Protein AF-A0A1G3BSC6-F1 (afdb_monomer_lite)

Sequence (98 aa):
MTLRYEVIESFSVKTPEGTKELEKGQIIKLSEQSAGQLIKAGKIKTLPYLDNGILRIPFDSPQKFHWWGRGRDISDTLRELGASDEIMRKYKSPYSDN

Radius of gyration: 15.75 Å; chains: 1; bounding box: 46×34×33 Å

Foldseek 3Di:
DKFKKFFQAWDWDQDVVGTDTDDGRDIDIDDPVVVVVCLVVVGIATQWAADPLDTDDDPSHPCLCVVVNVHDDPLVSCVVNVHDPVSSVVVVDPDDDD

Structure (mmCIF, N/CA/C/O backbone):
data_AF-A0A1G3BSC6-F1
#
_entry.id   AF-A0A1G3BSC6-F1
#
loop_
_atom_site.group_PDB
_atom_site.id
_atom_site.type_symbol
_atom_site.label_atom_id
_atom_site.label_alt_id
_atom_site.label_comp_id
_atom_site.label_asym_id
_atom_site.label_entity_id
_atom_site.label_seq_id
_atom_site.pdbx_PDB_ins_code
_atom_site.Cartn_x
_atom_site.Cartn_y
_atom_site.Cartn_z
_atom_site.occupancy
_atom_site.B_iso_or_equiv
_atom_site.auth_seq_id
_atom_site.auth_comp_id
_atom_site.auth_asym_id
_atom_site.auth_atom_id
_atom_site.pdbx_PDB_model_num
ATOM 1 N N . MET A 1 1 ? 5.950 10.159 5.381 1.00 65.75 1 MET A N 1
ATOM 2 C CA . MET A 1 1 ? 5.583 9.785 3.999 1.00 65.75 1 MET A CA 1
ATOM 3 C C . MET A 1 1 ? 4.104 9.448 3.939 1.00 65.75 1 MET A C 1
ATOM 5 O O . MET A 1 1 ? 3.608 8.774 4.836 1.00 65.75 1 MET A O 1
ATOM 9 N N . THR A 1 2 ? 3.406 9.925 2.913 1.00 77.94 2 THR A N 1
ATOM 10 C CA . THR A 1 2 ? 2.043 9.490 2.587 1.00 77.94 2 THR A CA 1
ATOM 11 C C . THR A 1 2 ? 2.116 8.340 1.595 1.00 77.94 2 THR A C 1
ATOM 13 O O . THR A 1 2 ? 2.732 8.460 0.538 1.00 77.94 2 THR A O 1
ATOM 16 N N . LEU A 1 3 ? 1.486 7.223 1.944 1.00 84.25 3 LEU A N 1
ATOM 17 C CA . LEU A 1 3 ? 1.401 6.040 1.092 1.00 84.25 3 LEU A CA 1
ATOM 18 C C . LEU A 1 3 ? -0.033 5.867 0.592 1.00 84.25 3 LEU A C 1
ATOM 20 O O . LEU A 1 3 ? -0.967 6.502 1.094 1.00 84.25 3 LEU A O 1
ATOM 24 N N . ARG A 1 4 ? -0.195 5.036 -0.438 1.00 87.69 4 ARG A N 1
ATOM 25 C CA . ARG A 1 4 ? -1.499 4.692 -1.010 1.00 87.69 4 ARG A CA 1
ATOM 26 C C . ARG A 1 4 ? -1.952 3.356 -0.436 1.00 87.69 4 ARG A C 1
ATOM 28 O O . ARG A 1 4 ? -1.184 2.397 -0.427 1.00 87.69 4 ARG A O 1
ATOM 35 N N . TYR A 1 5 ? -3.199 3.300 0.005 1.00 88.00 5 TYR A N 1
ATOM 36 C CA . TYR A 1 5 ? -3.803 2.108 0.584 1.00 88.00 5 TYR A CA 1
ATOM 37 C C . TYR A 1 5 ? -5.104 1.806 -0.140 1.00 88.00 5 TYR A C 1
ATOM 39 O O . TYR A 1 5 ? -5.861 2.717 -0.470 1.00 88.00 5 TYR A O 1
ATOM 47 N N . GLU A 1 6 ? -5.345 0.527 -0.381 1.00 89.06 6 GLU A N 1
ATOM 48 C CA . GLU A 1 6 ? -6.587 0.007 -0.932 1.00 89.06 6 GLU A CA 1
ATOM 49 C C . GLU A 1 6 ? -7.481 -0.428 0.229 1.00 89.06 6 GLU A C 1
ATOM 51 O O . GLU A 1 6 ? -7.072 -1.207 1.093 1.00 89.06 6 GLU A O 1
ATOM 56 N N . VAL A 1 7 ? -8.700 0.100 0.271 1.00 90.31 7 VAL A N 1
ATOM 57 C CA . VAL A 1 7 ? -9.707 -0.298 1.254 1.00 90.31 7 VAL A CA 1
ATOM 58 C C . VAL A 1 7 ? -10.225 -1.684 0.880 1.00 90.31 7 VAL A C 1
ATOM 60 O O . VAL A 1 7 ? -10.768 -1.873 -0.204 1.00 90.31 7 VAL A O 1
ATOM 63 N N . ILE A 1 8 ? -10.051 -2.672 1.754 1.00 87.56 8 ILE A N 1
ATOM 64 C CA . ILE A 1 8 ? -10.478 -4.057 1.487 1.00 87.56 8 ILE A CA 1
ATOM 65 C C . ILE A 1 8 ? -11.849 -4.339 2.098 1.00 87.56 8 ILE A C 1
ATOM 67 O O . ILE A 1 8 ? -12.621 -5.137 1.563 1.00 87.56 8 ILE A O 1
ATOM 71 N N . GLU A 1 9 ? -12.161 -3.653 3.189 1.00 85.56 9 GLU A N 1
ATOM 72 C CA . GLU A 1 9 ? -13.422 -3.733 3.909 1.00 85.56 9 GLU A CA 1
ATOM 73 C C . GLU A 1 9 ? -13.978 -2.323 4.071 1.00 85.56 9 GLU A C 1
ATOM 75 O O . GLU A 1 9 ? -13.223 -1.414 4.389 1.00 85.56 9 GLU A O 1
ATOM 80 N N . SER A 1 10 ? -15.273 -2.122 3.833 1.00 88.00 10 SER A N 1
ATOM 81 C CA . SER A 1 10 ? -15.907 -0.812 3.984 1.00 88.00 10 SER A CA 1
ATOM 82 C C . SER A 1 10 ? -15.995 -0.403 5.456 1.00 88.00 10 SER A C 1
ATOM 84 O O . SER A 1 10 ? -16.451 -1.185 6.289 1.00 88.00 10 SER A O 1
ATOM 86 N N . PHE A 1 11 ? -15.584 0.822 5.788 1.00 85.88 11 PHE A N 1
ATOM 87 C CA . PHE A 1 11 ? -15.587 1.320 7.165 1.00 85.88 11 PHE A CA 1
ATOM 88 C C . PHE A 1 11 ? -15.707 2.841 7.238 1.00 85.88 11 PHE A C 1
ATOM 90 O O . PHE A 1 11 ? -15.221 3.571 6.375 1.00 85.88 11 PHE A O 1
ATOM 97 N N . SER A 1 12 ? -16.312 3.328 8.318 1.00 84.31 12 SER A N 1
ATOM 98 C CA . SER A 1 12 ? -16.430 4.758 8.597 1.00 84.31 12 SER A CA 1
ATOM 99 C C . SER A 1 12 ? -15.218 5.239 9.404 1.00 84.31 12 SER A C 1
ATOM 101 O O . SER A 1 12 ? -14.932 4.717 10.486 1.00 84.31 12 SER A O 1
ATOM 103 N N . VAL A 1 13 ? -14.501 6.244 8.897 1.00 82.56 13 VAL A N 1
ATOM 104 C CA . VAL A 1 13 ? -13.396 6.910 9.604 1.00 82.56 13 VAL A CA 1
ATOM 105 C C . VAL A 1 13 ? -13.793 8.308 10.029 1.00 82.56 13 VAL A C 1
ATOM 107 O O . VAL A 1 13 ? -14.419 9.047 9.277 1.00 82.56 13 VAL A O 1
ATOM 110 N N . LYS A 1 14 ? -13.380 8.707 11.231 1.00 77.31 14 LYS A N 1
ATOM 111 C CA . LYS A 1 14 ? -13.439 10.109 11.644 1.00 77.31 14 LYS A CA 1
ATOM 112 C C . LYS A 1 14 ? -12.150 10.792 11.205 1.00 77.31 14 LYS A C 1
ATOM 114 O O . LYS A 1 14 ? -11.099 10.570 11.802 1.00 77.31 14 LYS A O 1
ATOM 119 N N . THR A 1 15 ? -12.226 11.579 10.142 1.00 75.50 15 THR A N 1
ATOM 120 C CA . THR A 1 15 ? -11.175 12.526 9.769 1.00 75.50 15 THR A CA 1
ATOM 121 C C . THR A 1 15 ? -11.416 13.851 10.504 1.00 75.50 15 THR A C 1
ATOM 123 O O . THR A 1 15 ? -12.535 14.109 10.954 1.00 75.50 15 THR A O 1
ATOM 126 N N . PRO A 1 16 ? -10.399 14.719 10.649 1.00 70.44 16 PRO A N 1
ATOM 127 C CA . PRO A 1 16 ? -10.594 16.061 11.210 1.00 70.44 16 PRO A CA 1
ATOM 128 C C . PRO A 1 16 ? -11.606 16.916 10.422 1.00 70.44 16 PRO A C 1
ATOM 130 O O . PRO A 1 16 ? -12.155 17.860 10.975 1.00 70.44 16 PRO A O 1
ATOM 133 N N . GLU A 1 17 ? -11.886 16.567 9.162 1.00 69.19 17 GLU A N 1
ATOM 134 C CA . GLU A 1 17 ? -12.905 17.206 8.315 1.00 69.19 17 GLU A CA 1
ATOM 135 C C . GLU A 1 17 ? -14.313 16.595 8.463 1.00 69.19 17 GLU A C 1
ATOM 137 O O . GLU A 1 17 ? -15.278 17.168 7.964 1.00 69.19 17 GLU A O 1
ATOM 142 N N . GLY A 1 18 ? -14.470 15.453 9.144 1.00 79.56 18 GLY A N 1
ATOM 143 C CA . GLY A 1 18 ? -15.772 14.824 9.371 1.00 79.56 18 GLY A CA 1
ATOM 144 C C . GLY A 1 18 ? -15.740 13.296 9.381 1.00 79.56 18 GLY A C 1
ATOM 145 O O . GLY A 1 18 ? -14.693 12.657 9.316 1.00 79.56 18 GLY A O 1
ATOM 146 N N . THR A 1 19 ? -16.917 12.676 9.472 1.00 81.44 19 THR A N 1
ATOM 147 C CA . THR A 1 19 ? -17.024 11.220 9.291 1.00 81.44 19 THR A CA 1
ATOM 148 C C . THR A 1 19 ? -17.030 10.930 7.796 1.00 81.44 19 THR A C 1
ATOM 150 O O . THR A 1 19 ? -17.956 11.332 7.098 1.00 81.44 19 THR A O 1
ATOM 153 N N . LYS A 1 20 ? -15.992 10.256 7.304 1.00 82.44 20 LYS A N 1
ATOM 154 C CA . LYS A 1 20 ? -15.882 9.823 5.915 1.00 82.44 20 LYS A CA 1
ATOM 155 C C . LYS A 1 20 ? -16.052 8.317 5.846 1.00 82.44 20 LYS A C 1
ATOM 157 O O . LYS A 1 20 ? -15.334 7.573 6.512 1.00 82.44 20 LYS A O 1
ATOM 162 N N . GLU A 1 21 ? -17.008 7.874 5.046 1.00 86.56 21 GLU A N 1
ATOM 163 C CA . GLU A 1 21 ? -17.196 6.458 4.774 1.00 86.56 21 GLU A CA 1
ATOM 164 C C . GLU A 1 21 ? -16.290 6.041 3.620 1.00 86.56 21 GLU A C 1
ATOM 166 O O . GLU A 1 21 ? -16.224 6.706 2.585 1.00 86.56 21 GLU A O 1
ATOM 171 N N . LEU A 1 22 ? -15.517 4.987 3.851 1.00 87.94 22 LEU A N 1
ATOM 172 C CA . LEU A 1 22 ? -14.585 4.442 2.884 1.00 87.94 22 LEU A CA 1
ATOM 173 C C . LEU A 1 22 ? -15.150 3.134 2.357 1.00 87.94 22 LEU A C 1
ATOM 175 O O . LEU A 1 22 ? -15.401 2.204 3.121 1.00 87.94 22 LEU A O 1
ATOM 179 N N . GLU A 1 23 ? -15.340 3.075 1.047 1.00 87.12 23 GLU A N 1
ATOM 180 C CA . GLU A 1 23 ? -15.889 1.911 0.363 1.00 87.12 23 GLU A CA 1
ATOM 181 C C . GLU A 1 23 ? -14.785 0.925 -0.027 1.00 87.12 23 GLU A C 1
ATOM 183 O O . GLU A 1 23 ? -13.642 1.309 -0.291 1.00 87.12 23 GLU A O 1
ATOM 188 N N . LYS A 1 24 ? -15.133 -0.362 -0.109 1.00 89.19 24 LYS A N 1
ATOM 189 C CA . LYS A 1 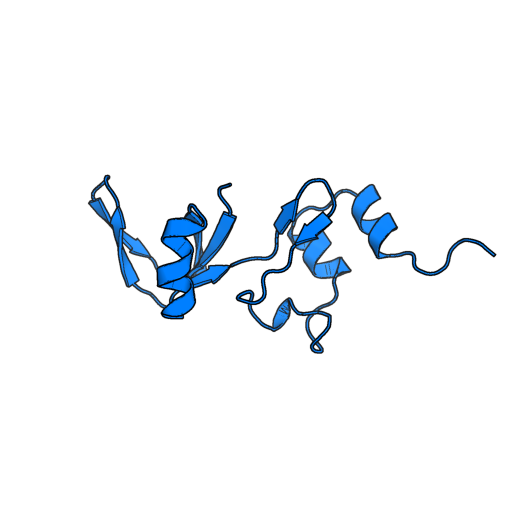24 ? -14.221 -1.404 -0.591 1.00 89.19 24 LYS A CA 1
ATOM 190 C C . LYS A 1 24 ? -13.767 -1.101 -2.024 1.00 89.19 24 LYS A C 1
ATOM 192 O O . LYS A 1 24 ? -14.585 -0.882 -2.909 1.00 89.19 24 LYS A O 1
ATOM 197 N N . GLY A 1 25 ? -12.459 -1.146 -2.252 1.00 85.38 25 GLY A N 1
ATOM 198 C CA . GLY A 1 25 ? -11.804 -0.812 -3.516 1.00 85.38 25 GLY A CA 1
ATOM 199 C C . GLY A 1 25 ? -11.400 0.658 -3.637 1.00 85.38 25 GLY A C 1
ATOM 200 O O . GLY A 1 25 ? -10.730 1.024 -4.601 1.00 85.38 25 GLY A O 1
ATOM 201 N N . GLN A 1 26 ? -11.753 1.511 -2.670 1.00 87.19 26 GLN A N 1
ATOM 202 C CA . GLN A 1 26 ? -11.342 2.910 -2.698 1.00 87.19 26 GLN A CA 1
ATOM 203 C C . GLN A 1 26 ? -9.850 3.039 -2.355 1.00 87.19 26 GLN A C 1
ATOM 205 O O . GLN A 1 26 ? -9.364 2.446 -1.389 1.00 87.19 26 GLN A O 1
ATOM 210 N N . ILE A 1 27 ? -9.115 3.831 -3.141 1.00 87.88 27 ILE A N 1
ATOM 211 C CA . ILE A 1 27 ? -7.708 4.140 -2.865 1.00 87.88 27 ILE A CA 1
ATOM 212 C C . ILE A 1 27 ? -7.628 5.418 -2.036 1.00 87.88 27 ILE A C 1
ATOM 214 O O . ILE A 1 27 ? -7.989 6.502 -2.495 1.00 87.88 27 ILE A O 1
ATOM 218 N N . ILE A 1 28 ? -7.096 5.295 -0.825 1.00 87.69 28 ILE A N 1
ATOM 219 C CA . ILE A 1 28 ? -6.905 6.401 0.111 1.00 87.69 28 ILE A CA 1
ATOM 220 C C . ILE A 1 28 ? -5.420 6.696 0.310 1.00 87.69 28 ILE A C 1
ATOM 222 O O . ILE A 1 28 ? -4.570 5.805 0.275 1.00 87.69 28 ILE A O 1
ATOM 226 N N . LYS A 1 29 ? -5.095 7.972 0.528 1.00 88.00 29 LYS A N 1
ATOM 227 C CA . LYS A 1 29 ? -3.745 8.416 0.890 1.00 88.00 29 LYS A CA 1
ATOM 228 C C . LYS A 1 29 ? -3.729 8.761 2.368 1.00 88.00 29 LYS A C 1
ATOM 230 O O . LYS A 1 29 ? -4.458 9.651 2.791 1.00 88.00 29 LYS A O 1
ATOM 235 N N . LEU A 1 30 ? -2.897 8.074 3.138 1.00 85.75 30 LEU A N 1
ATOM 236 C CA . LEU A 1 30 ? -2.729 8.356 4.560 1.00 85.75 30 LEU A CA 1
ATOM 237 C C . LEU A 1 30 ? -1.283 8.142 5.004 1.00 85.75 30 LEU A C 1
ATOM 239 O O . LEU A 1 30 ? -0.450 7.586 4.283 1.00 85.75 30 LEU A O 1
ATOM 243 N N . SER A 1 31 ? -0.978 8.640 6.194 1.00 84.81 31 SER A N 1
ATOM 244 C CA . SER A 1 31 ? 0.312 8.439 6.842 1.00 84.81 31 SER A CA 1
ATOM 245 C C . SER A 1 31 ? 0.401 7.032 7.428 1.00 84.81 31 SER A C 1
ATOM 247 O O . SER A 1 31 ? -0.588 6.492 7.923 1.00 84.81 31 SER A O 1
ATOM 249 N N . GLU A 1 32 ? 1.606 6.466 7.426 1.00 81.88 32 GLU A N 1
ATOM 250 C CA . GLU A 1 32 ? 1.895 5.122 7.947 1.00 81.88 32 GLU A CA 1
ATOM 251 C C . GLU A 1 32 ? 1.402 4.915 9.394 1.00 81.88 32 GLU A C 1
ATOM 253 O O . GLU A 1 32 ? 0.832 3.875 9.715 1.00 81.88 32 GLU A O 1
ATOM 258 N N . GLN A 1 33 ? 1.500 5.944 10.247 1.00 82.25 33 GLN A N 1
ATOM 259 C CA . GLN A 1 33 ? 1.015 5.885 11.633 1.00 82.25 33 GLN A CA 1
ATOM 260 C C . GLN A 1 33 ? -0.495 5.639 11.751 1.00 82.25 33 GLN A C 1
ATOM 262 O O . GLN A 1 33 ? -0.931 4.832 12.570 1.00 82.25 33 GLN A O 1
ATOM 267 N N . SER A 1 34 ? -1.304 6.320 10.938 1.00 81.25 34 SER A N 1
ATOM 268 C CA . SER A 1 34 ? -2.756 6.108 10.922 1.00 81.25 34 SER A CA 1
ATOM 269 C C . SER A 1 34 ? -3.107 4.782 10.252 1.00 81.25 34 SER A C 1
ATOM 271 O O . SER A 1 34 ? -4.068 4.122 10.645 1.00 81.25 34 SER A O 1
ATOM 273 N N . ALA A 1 35 ? -2.308 4.372 9.265 1.00 84.06 35 ALA A N 1
ATOM 274 C CA . ALA A 1 35 ? -2.525 3.141 8.526 1.00 84.06 35 ALA A CA 1
ATOM 275 C C . ALA A 1 35 ? -2.274 1.907 9.385 1.00 84.06 35 ALA A C 1
ATOM 277 O O . ALA A 1 35 ? -3.041 0.957 9.296 1.00 84.06 35 ALA A O 1
ATOM 278 N N . GLY A 1 36 ? -1.261 1.930 10.257 1.00 82.69 36 GLY A N 1
ATOM 279 C CA . GLY A 1 36 ? -0.856 0.771 11.056 1.00 82.69 36 GLY A CA 1
ATOM 280 C C . GLY A 1 36 ? -1.998 0.127 11.848 1.00 82.69 36 GLY A C 1
ATOM 281 O O . GLY A 1 36 ? -2.106 -1.096 11.886 1.00 82.69 36 GLY A O 1
ATOM 282 N N . GLN A 1 37 ? -2.901 0.928 12.421 1.00 84.88 37 GLN A N 1
ATOM 283 C CA . GLN A 1 37 ? -4.073 0.404 13.137 1.00 84.88 37 GLN A CA 1
ATOM 284 C C . GLN A 1 37 ? -5.085 -0.260 12.193 1.00 84.88 37 GLN A C 1
ATOM 286 O O . GLN A 1 37 ? -5.638 -1.308 12.517 1.00 84.88 37 GLN A O 1
ATOM 291 N N . LEU A 1 38 ? -5.308 0.327 11.017 1.00 86.62 38 LEU A N 1
ATOM 292 C CA . LEU A 1 38 ? -6.266 -0.158 10.020 1.00 86.62 38 LEU A CA 1
ATOM 293 C C . LEU A 1 38 ? -5.762 -1.414 9.300 1.00 86.62 38 LEU A C 1
ATOM 295 O O . LEU A 1 38 ? -6.537 -2.336 9.063 1.00 86.62 38 LEU A O 1
ATOM 299 N N . ILE A 1 39 ? -4.461 -1.452 9.018 1.00 86.38 39 ILE A N 1
ATOM 300 C CA . ILE A 1 39 ? -3.709 -2.602 8.510 1.00 86.38 39 ILE A CA 1
ATOM 301 C C . ILE A 1 39 ? -3.818 -3.768 9.490 1.00 86.38 39 ILE A C 1
ATOM 303 O O . ILE A 1 39 ? -4.244 -4.859 9.127 1.00 86.38 39 ILE A O 1
ATOM 307 N N . LYS A 1 40 ? -3.506 -3.525 10.769 1.00 84.75 40 LYS A N 1
ATOM 308 C CA . LYS A 1 40 ? -3.574 -4.555 11.812 1.00 84.75 40 LYS A CA 1
ATOM 309 C C . LYS A 1 40 ? -4.999 -5.070 12.030 1.00 84.75 40 LYS A C 1
ATOM 311 O O . LYS A 1 40 ? -5.179 -6.233 12.372 1.00 84.75 40 LYS A O 1
ATOM 316 N N . ALA A 1 41 ? -5.996 -4.214 11.814 1.00 84.62 41 ALA A N 1
ATOM 317 C CA . ALA A 1 41 ? -7.406 -4.585 11.825 1.00 84.62 41 ALA A CA 1
ATOM 318 C C . ALA A 1 41 ? -7.877 -5.277 10.529 1.00 84.62 41 ALA A C 1
ATOM 320 O O . ALA A 1 41 ? -9.021 -5.713 10.477 1.00 84.62 41 ALA A O 1
ATOM 321 N N . GLY A 1 42 ? -7.042 -5.363 9.486 1.00 84.56 42 GLY A N 1
ATOM 322 C CA . GLY A 1 42 ? -7.383 -5.983 8.202 1.00 84.56 42 GLY A CA 1
ATOM 323 C C . GLY A 1 42 ? -8.337 -5.169 7.319 1.00 84.56 42 GLY A C 1
ATOM 324 O O . GLY A 1 42 ? -8.852 -5.700 6.337 1.00 84.56 42 GLY A O 1
ATOM 325 N N . LYS A 1 43 ? -8.573 -3.889 7.637 1.00 87.38 43 LYS A N 1
ATOM 326 C CA . LYS A 1 43 ? -9.544 -3.032 6.929 1.00 87.38 43 LYS A CA 1
ATOM 327 C C . LYS A 1 43 ? -9.004 -2.464 5.621 1.00 87.38 43 LYS A C 1
ATOM 329 O O . LYS A 1 43 ? -9.736 -2.297 4.645 1.00 87.38 43 LYS A O 1
ATOM 334 N N . ILE A 1 44 ? -7.710 -2.159 5.603 1.00 89.81 44 ILE A N 1
ATOM 335 C CA . ILE A 1 44 ? -6.999 -1.623 4.440 1.00 89.81 44 ILE A CA 1
ATOM 336 C C . ILE A 1 44 ? -5.758 -2.460 4.180 1.00 89.81 44 ILE A C 1
ATOM 338 O O . ILE A 1 44 ? -5.221 -3.064 5.105 1.00 89.81 44 ILE A O 1
ATOM 342 N N . LYS A 1 45 ? -5.282 -2.443 2.937 1.00 89.12 45 LYS A N 1
ATOM 343 C CA . LYS A 1 45 ? -3.975 -2.983 2.581 1.00 89.12 45 LYS A CA 1
ATOM 344 C C . LYS A 1 45 ? -3.117 -1.939 1.914 1.00 89.12 45 LYS A C 1
ATOM 346 O O . LYS A 1 45 ? -3.574 -1.160 1.077 1.00 89.12 45 LYS A O 1
ATOM 351 N N . THR A 1 46 ? -1.848 -1.947 2.271 1.00 89.44 46 THR A N 1
ATOM 352 C CA . THR A 1 46 ? -0.872 -1.038 1.679 1.00 89.44 46 THR A CA 1
ATOM 353 C C . THR A 1 46 ? -0.590 -1.460 0.245 1.00 89.44 46 THR A C 1
ATOM 355 O O . THR A 1 46 ? -0.299 -2.627 -0.010 1.00 89.44 46 THR A O 1
ATOM 358 N N . LEU A 1 47 ? -0.679 -0.539 -0.711 1.00 87.75 47 LEU A N 1
ATOM 359 C CA . LEU A 1 47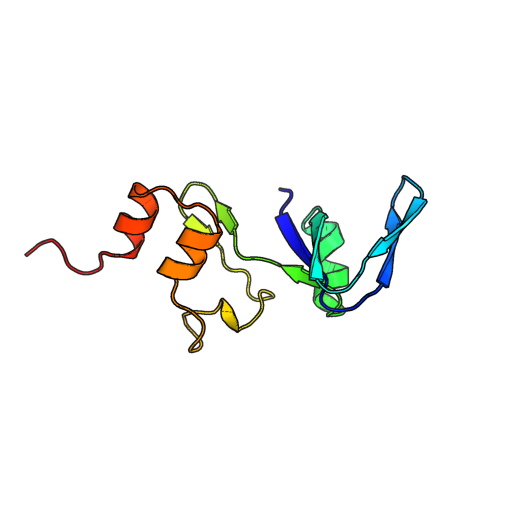 ? -0.294 -0.834 -2.088 1.00 87.75 47 LEU A CA 1
ATOM 360 C C . LEU A 1 47 ? 1.230 -0.739 -2.240 1.00 87.75 47 LEU A C 1
ATOM 362 O O . LEU A 1 47 ? 1.864 0.056 -1.538 1.00 87.75 47 LEU A O 1
ATOM 366 N N . PRO A 1 48 ? 1.832 -1.533 -3.143 1.00 87.19 48 PRO A N 1
ATOM 367 C CA . PRO A 1 48 ? 3.240 -1.376 -3.471 1.00 87.19 48 PRO A CA 1
ATOM 368 C C . PRO A 1 48 ? 3.494 0.039 -3.998 1.00 87.19 48 PRO A C 1
ATOM 370 O O . PRO A 1 48 ? 2.629 0.647 -4.630 1.00 87.19 48 PRO A O 1
ATOM 373 N N . TYR A 1 49 ? 4.675 0.580 -3.722 1.00 86.00 49 TYR A N 1
ATOM 374 C CA . TYR A 1 49 ? 5.038 1.930 -4.135 1.00 86.00 49 TYR A CA 1
ATOM 375 C C . TYR A 1 49 ? 6.491 2.004 -4.587 1.00 86.00 49 TYR A C 1
ATOM 377 O O . TYR A 1 49 ? 7.329 1.174 -4.232 1.00 86.00 49 TYR A O 1
ATOM 385 N N . LEU A 1 50 ? 6.772 3.019 -5.396 1.00 85.38 50 LEU A N 1
ATOM 386 C CA . LEU A 1 50 ? 8.109 3.342 -5.864 1.00 85.38 50 LEU A CA 1
ATOM 387 C C . LEU A 1 50 ? 8.706 4.433 -4.988 1.00 85.38 50 LEU A C 1
ATOM 389 O O . LEU A 1 50 ? 8.171 5.537 -4.912 1.00 85.38 50 LEU A O 1
ATOM 393 N N . ASP A 1 51 ? 9.817 4.110 -4.341 1.00 84.06 51 ASP A N 1
ATOM 394 C CA . ASP A 1 51 ? 10.597 5.031 -3.526 1.00 84.06 51 ASP A CA 1
ATOM 395 C C . ASP A 1 51 ? 11.970 5.217 -4.173 1.00 84.06 51 ASP A C 1
ATOM 397 O O . ASP A 1 51 ? 12.772 4.288 -4.190 1.00 84.06 51 ASP A O 1
ATOM 401 N N . ASN A 1 52 ? 12.226 6.383 -4.776 1.00 82.25 52 ASN A N 1
ATOM 402 C CA . ASN A 1 52 ? 13.496 6.694 -5.458 1.00 82.25 52 ASN A CA 1
ATOM 403 C C . ASN A 1 52 ? 13.975 5.600 -6.442 1.00 82.25 52 ASN A C 1
ATOM 405 O O . ASN A 1 52 ? 15.156 5.267 -6.508 1.00 82.25 52 ASN A O 1
ATOM 409 N N . GLY A 1 53 ? 13.050 4.995 -7.194 1.00 77.50 53 GLY A N 1
ATOM 410 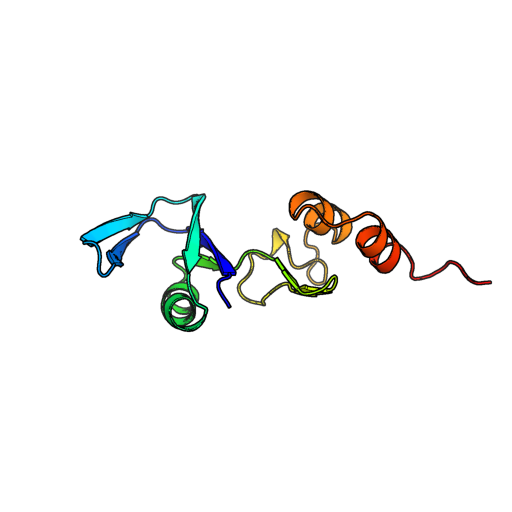C CA . GLY A 1 53 ? 13.387 3.920 -8.134 1.00 77.50 53 GLY A CA 1
ATOM 411 C C . GLY A 1 53 ? 13.550 2.532 -7.505 1.00 77.50 53 GLY A C 1
ATOM 412 O O . GLY A 1 53 ? 13.907 1.577 -8.190 1.00 77.50 53 GLY A O 1
ATOM 413 N N . ILE A 1 54 ? 13.268 2.397 -6.212 1.00 82.56 54 ILE A N 1
ATOM 414 C CA . ILE A 1 54 ? 13.224 1.126 -5.498 1.00 82.56 54 ILE A CA 1
ATOM 415 C C . ILE A 1 54 ? 11.759 0.752 -5.300 1.00 82.56 54 ILE A C 1
ATOM 417 O O . ILE A 1 54 ? 10.992 1.483 -4.670 1.00 82.56 54 ILE A O 1
ATOM 421 N N . LEU A 1 55 ? 11.359 -0.403 -5.828 1.00 84.94 55 LEU A N 1
ATOM 422 C CA . LEU A 1 55 ? 10.048 -0.965 -5.545 1.00 84.94 55 LEU A CA 1
ATOM 423 C C . LEU A 1 55 ? 10.004 -1.445 -4.094 1.00 84.94 55 LEU A C 1
ATOM 425 O O . LEU A 1 55 ? 10.709 -2.379 -3.708 1.00 84.94 55 LEU A O 1
ATOM 429 N N . ARG A 1 56 ? 9.138 -0.823 -3.300 1.00 86.00 56 ARG A N 1
ATOM 430 C CA . ARG A 1 56 ? 8.840 -1.223 -1.929 1.00 86.00 56 ARG A CA 1
ATOM 431 C C . ARG A 1 56 ? 7.479 -1.904 -1.909 1.00 86.00 56 ARG A C 1
ATOM 433 O O . ARG A 1 56 ? 6.449 -1.280 -2.161 1.00 86.00 56 ARG A O 1
ATOM 440 N N . ILE A 1 57 ? 7.491 -3.198 -1.603 1.00 84.88 57 ILE A N 1
ATOM 441 C CA . ILE A 1 57 ? 6.283 -3.997 -1.402 1.00 84.88 57 ILE A CA 1
ATOM 442 C C . ILE A 1 57 ? 6.193 -4.316 0.093 1.00 84.88 57 ILE A C 1
ATOM 444 O O . ILE A 1 57 ? 6.955 -5.155 0.579 1.00 84.88 57 ILE A O 1
ATOM 448 N N . PRO A 1 58 ? 5.336 -3.621 0.851 1.00 82.19 58 PRO A N 1
ATOM 449 C CA . PRO A 1 58 ? 5.145 -3.919 2.262 1.00 82.19 58 PRO A CA 1
ATOM 450 C C . PRO A 1 58 ? 4.533 -5.311 2.462 1.00 82.19 58 PRO A C 1
ATOM 452 O O . PRO A 1 58 ? 3.793 -5.829 1.625 1.00 82.19 58 PRO A O 1
ATOM 455 N N . PHE A 1 59 ? 4.823 -5.923 3.608 1.00 78.19 59 PHE A N 1
ATOM 456 C CA . PHE A 1 59 ? 4.348 -7.274 3.932 1.00 78.19 59 PHE A CA 1
ATOM 457 C C . PHE A 1 59 ? 2.819 -7.363 4.052 1.00 78.19 59 PHE A C 1
ATOM 459 O O . PHE A 1 59 ? 2.234 -8.413 3.818 1.00 78.19 59 PHE A O 1
ATOM 466 N N . ASP A 1 60 ? 2.178 -6.243 4.378 1.00 79.69 60 ASP A N 1
ATOM 467 C CA . ASP A 1 60 ? 0.725 -6.095 4.433 1.00 79.69 60 ASP A CA 1
ATOM 468 C C . ASP A 1 60 ? 0.062 -5.980 3.042 1.00 79.69 60 ASP A C 1
ATOM 470 O O . ASP A 1 60 ? -1.147 -6.187 2.894 1.00 79.69 60 ASP A O 1
ATOM 474 N N . SER A 1 61 ? 0.842 -5.697 1.989 1.00 82.19 61 SER A N 1
ATOM 475 C CA . SER A 1 61 ? 0.311 -5.713 0.626 1.00 82.19 61 SER A CA 1
ATOM 476 C C . SER A 1 61 ? -0.368 -7.046 0.317 1.00 82.19 61 SER A C 1
ATOM 478 O O . SER A 1 61 ? 0.044 -8.099 0.813 1.00 82.19 61 SER A O 1
ATOM 480 N N . PRO A 1 62 ? -1.419 -7.045 -0.522 1.00 78.25 62 PRO A N 1
ATOM 481 C CA . PRO A 1 62 ? -2.072 -8.287 -0.888 1.00 78.25 62 PRO A CA 1
ATOM 482 C C . PRO A 1 62 ? -1.068 -9.225 -1.568 1.00 78.25 62 PRO A C 1
ATOM 484 O O . PRO A 1 62 ? -0.253 -8.781 -2.376 1.00 78.25 62 PRO A O 1
ATOM 487 N N . GLN A 1 63 ? -1.173 -10.527 -1.278 1.00 77.00 63 GLN A N 1
ATOM 488 C CA . GLN A 1 63 ? -0.272 -11.572 -1.793 1.00 77.00 63 GLN A CA 1
ATOM 489 C C . GLN A 1 63 ? -0.098 -11.539 -3.314 1.00 77.00 63 GLN A C 1
ATOM 491 O O . GLN A 1 63 ? 0.952 -11.926 -3.815 1.00 77.00 63 GLN A O 1
ATOM 496 N N . LYS A 1 64 ? -1.086 -11.012 -4.052 1.00 79.31 64 LYS A N 1
ATOM 497 C CA . LYS A 1 64 ? -0.975 -10.779 -5.496 1.00 79.31 64 LYS A CA 1
ATOM 498 C C . LYS A 1 64 ? 0.259 -9.952 -5.878 1.00 79.31 64 LYS A C 1
ATOM 500 O O . LYS A 1 64 ? 0.744 -10.129 -6.979 1.00 79.31 64 LYS A O 1
ATOM 505 N N . PHE A 1 65 ? 0.789 -9.096 -5.004 1.00 79.44 65 PHE A N 1
ATOM 506 C CA . PHE A 1 65 ? 2.012 -8.322 -5.256 1.00 79.44 65 PHE A CA 1
ATOM 507 C C . PHE A 1 65 ? 3.280 -8.956 -4.664 1.00 79.44 65 PHE A C 1
ATOM 509 O O . PHE A 1 65 ? 4.384 -8.498 -4.944 1.00 79.44 65 PHE A O 1
ATOM 516 N N . HIS A 1 66 ? 3.163 -10.005 -3.846 1.00 80.62 66 HIS A N 1
ATOM 517 C CA . HIS A 1 66 ? 4.316 -10.716 -3.291 1.00 80.62 66 HIS A CA 1
ATOM 518 C C . HIS A 1 66 ? 4.894 -11.655 -4.349 1.00 80.62 66 HIS A C 1
ATOM 520 O O . HIS A 1 66 ? 4.637 -12.856 -4.337 1.00 80.62 66 HIS A O 1
ATOM 526 N N . TRP A 1 67 ? 5.684 -11.113 -5.274 1.00 77.88 67 TRP A N 1
ATOM 527 C CA . TRP A 1 67 ? 6.357 -11.887 -6.325 1.00 77.88 67 TRP A CA 1
ATOM 528 C C . TRP A 1 67 ? 7.168 -13.069 -5.759 1.00 77.88 67 TRP A C 1
ATOM 530 O O . TRP A 1 67 ? 7.176 -14.151 -6.339 1.00 77.88 67 TRP A O 1
ATOM 540 N N . TRP A 1 68 ? 7.765 -12.907 -4.571 1.00 78.25 68 TRP A N 1
ATOM 541 C CA . TRP A 1 68 ? 8.490 -13.965 -3.853 1.00 78.25 68 TRP A CA 1
ATOM 542 C C . TRP A 1 68 ? 7.591 -15.101 -3.328 1.00 78.25 68 TRP A C 1
ATOM 544 O O . TRP A 1 68 ? 8.090 -16.140 -2.913 1.00 78.25 68 TRP A O 1
ATOM 554 N N . GLY A 1 69 ? 6.268 -14.921 -3.325 1.00 67.81 69 GLY A N 1
ATOM 555 C CA . GLY A 1 69 ? 5.271 -15.860 -2.803 1.00 67.81 69 GLY A CA 1
ATOM 556 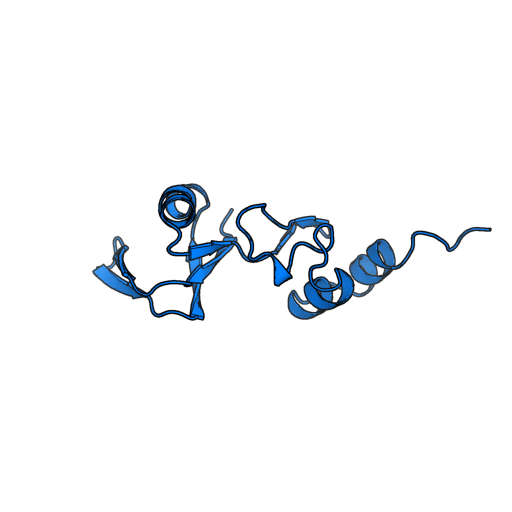C C . GLY A 1 69 ? 4.371 -16.479 -3.875 1.00 67.81 69 GLY A C 1
ATOM 557 O O . GLY A 1 69 ? 3.222 -16.785 -3.574 1.00 67.81 69 GLY A O 1
ATOM 558 N N . ARG A 1 70 ? 4.854 -16.634 -5.119 1.00 69.06 70 ARG A N 1
ATOM 559 C CA . ARG A 1 70 ? 4.038 -16.940 -6.320 1.00 69.06 70 ARG A CA 1
ATOM 560 C C . ARG A 1 70 ? 3.012 -15.854 -6.682 1.00 69.06 70 ARG A C 1
ATOM 562 O O . ARG A 1 70 ? 1.998 -16.144 -7.316 1.00 69.06 70 ARG A O 1
ATOM 569 N N . GLY A 1 71 ? 3.251 -14.613 -6.267 1.00 69.62 71 GLY A N 1
ATOM 570 C CA . GLY A 1 71 ? 2.456 -13.468 -6.695 1.00 69.62 71 GLY A CA 1
ATOM 571 C C . GLY A 1 71 ? 2.691 -13.092 -8.162 1.00 69.62 71 GLY A C 1
ATOM 572 O O . GLY A 1 71 ? 3.371 -13.783 -8.920 1.00 69.62 71 GLY A O 1
ATOM 573 N N . ARG A 1 72 ? 2.110 -11.960 -8.552 1.00 74.69 72 ARG A N 1
ATOM 574 C CA . ARG A 1 72 ? 2.256 -11.331 -9.865 1.00 74.69 72 ARG A CA 1
ATOM 575 C C . ARG A 1 72 ? 3.702 -10.890 -10.089 1.00 74.69 72 ARG A C 1
ATOM 577 O O . ARG A 1 72 ? 4.431 -10.603 -9.139 1.00 74.69 72 ARG A O 1
ATOM 584 N N . ASP A 1 73 ? 4.094 -10.815 -11.356 1.00 79.50 73 ASP A N 1
ATOM 585 C CA . ASP A 1 73 ? 5.438 -10.404 -11.746 1.00 79.50 73 ASP A CA 1
ATOM 586 C C . ASP A 1 73 ? 5.754 -8.976 -11.267 1.00 79.50 73 ASP A C 1
ATOM 588 O O . ASP A 1 73 ? 4.904 -8.073 -11.309 1.00 79.50 73 ASP A O 1
ATOM 592 N N . ILE A 1 74 ? 6.999 -8.760 -10.833 1.00 79.75 74 ILE A N 1
ATOM 593 C CA . ILE A 1 74 ? 7.489 -7.441 -10.410 1.00 79.75 74 ILE A CA 1
ATOM 594 C C . ILE A 1 74 ? 7.316 -6.432 -11.544 1.00 79.75 74 ILE A C 1
ATOM 596 O O . ILE A 1 74 ? 6.916 -5.295 -11.306 1.00 79.75 74 ILE A O 1
ATOM 600 N N . SER A 1 75 ? 7.584 -6.861 -12.778 1.00 81.50 75 SER A N 1
ATOM 601 C CA . SER A 1 75 ? 7.547 -6.014 -13.971 1.00 81.50 75 SER A CA 1
ATOM 602 C C . SER A 1 75 ? 6.155 -5.434 -14.218 1.00 81.50 75 SER A C 1
ATOM 604 O O . SER A 1 75 ? 6.021 -4.268 -14.586 1.00 81.50 75 SER A O 1
ATOM 606 N N . ASP A 1 76 ? 5.117 -6.238 -13.987 1.00 82.25 76 ASP A N 1
ATOM 607 C CA . ASP A 1 76 ? 3.724 -5.830 -14.167 1.00 82.25 76 ASP A CA 1
ATOM 608 C C . ASP A 1 76 ? 3.302 -4.835 -13.078 1.00 82.25 76 ASP A C 1
ATOM 610 O O . ASP A 1 76 ? 2.737 -3.783 -13.368 1.00 82.25 76 ASP A O 1
ATOM 614 N N . THR A 1 77 ? 3.714 -5.099 -11.834 1.00 83.25 77 THR A N 1
ATOM 615 C CA . THR A 1 77 ? 3.514 -4.182 -10.703 1.00 83.25 77 THR A CA 1
ATOM 616 C C . THR A 1 77 ? 4.220 -2.842 -10.934 1.00 83.25 77 THR A C 1
ATOM 618 O O . THR A 1 77 ? 3.626 -1.787 -10.739 1.00 83.25 77 THR A O 1
ATOM 621 N N . LEU A 1 78 ? 5.475 -2.861 -11.392 1.00 83.94 78 LEU A N 1
ATOM 622 C CA . LEU A 1 78 ? 6.231 -1.658 -11.754 1.00 83.94 78 LEU A CA 1
ATOM 623 C C . LEU A 1 78 ? 5.519 -0.858 -12.848 1.00 83.94 78 LEU A C 1
ATOM 625 O O . LEU A 1 78 ? 5.414 0.363 -12.746 1.00 83.94 78 LEU A O 1
ATOM 629 N N . ARG A 1 79 ? 4.996 -1.545 -13.867 1.00 83.50 79 ARG A N 1
ATOM 630 C CA . ARG A 1 79 ? 4.252 -0.917 -14.959 1.00 83.50 79 ARG A CA 1
ATOM 631 C C . ARG A 1 79 ? 2.968 -0.247 -14.466 1.00 83.50 79 ARG A C 1
ATOM 633 O O . ARG A 1 79 ? 2.712 0.888 -14.854 1.00 83.50 79 ARG A O 1
ATOM 640 N N . GLU A 1 80 ? 2.198 -0.896 -13.589 1.00 82.12 80 GLU A N 1
ATOM 641 C CA . GLU A 1 80 ? 0.994 -0.295 -12.983 1.00 82.12 80 GLU A CA 1
ATOM 642 C C . GLU A 1 80 ? 1.318 0.918 -12.103 1.00 82.12 80 GLU A C 1
ATOM 644 O O . GLU A 1 80 ? 0.553 1.881 -12.049 1.00 82.12 80 GLU A O 1
ATOM 649 N N . LEU A 1 81 ? 2.475 0.906 -11.438 1.00 82.75 81 LEU A N 1
ATOM 650 C CA . LEU A 1 81 ? 2.947 2.035 -10.636 1.00 82.75 81 LEU A CA 1
ATOM 651 C C . LEU A 1 81 ? 3.509 3.191 -11.475 1.00 82.75 81 LEU A C 1
ATOM 653 O O . LEU A 1 81 ? 3.827 4.237 -10.908 1.00 82.75 81 LEU A O 1
ATOM 657 N N . GLY A 1 82 ? 3.614 3.029 -12.798 1.00 79.50 82 GLY A N 1
ATOM 658 C CA . GLY A 1 82 ? 4.194 4.030 -13.691 1.00 79.50 82 GLY A CA 1
ATOM 659 C C . GLY A 1 82 ? 5.708 4.161 -13.527 1.00 79.50 82 GLY A C 1
ATOM 660 O O . GLY A 1 82 ? 6.238 5.267 -13.594 1.00 79.50 82 GLY A O 1
ATOM 661 N N . ALA A 1 83 ? 6.403 3.052 -13.259 1.00 81.94 83 ALA A N 1
ATOM 662 C CA . ALA A 1 83 ? 7.860 3.027 -13.215 1.00 81.94 83 ALA A CA 1
ATOM 663 C C . ALA A 1 83 ? 8.459 3.516 -14.540 1.00 81.94 83 ALA A C 1
ATOM 665 O O . ALA A 1 83 ? 8.028 3.087 -15.609 1.00 81.94 83 ALA A O 1
ATOM 666 N N . SER A 1 84 ? 9.496 4.351 -14.470 1.00 81.56 84 SER A N 1
ATOM 667 C CA . SER A 1 84 ? 10.276 4.726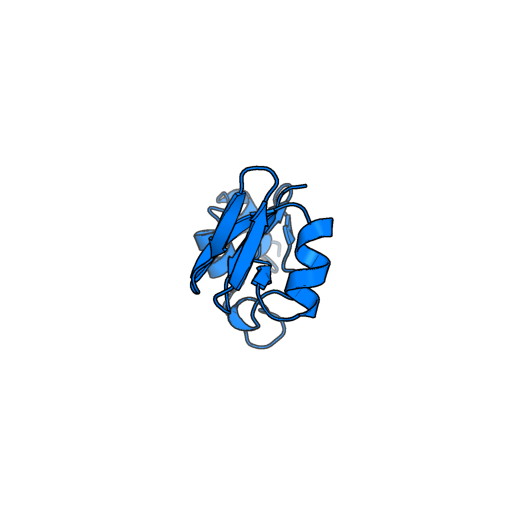 -15.652 1.00 81.56 84 SER A CA 1
ATOM 668 C C . SER A 1 84 ? 11.000 3.517 -16.250 1.00 81.56 84 SER A C 1
ATOM 670 O O . SER A 1 84 ? 11.409 2.607 -15.520 1.00 81.56 84 SER A O 1
ATOM 672 N N . ASP A 1 85 ? 11.252 3.556 -17.561 1.00 79.06 85 ASP A N 1
ATOM 673 C CA . ASP A 1 85 ? 11.989 2.523 -18.299 1.00 79.06 85 ASP A CA 1
ATOM 674 C C . ASP A 1 85 ? 13.330 2.150 -17.653 1.00 79.06 85 ASP A C 1
ATOM 676 O O . ASP A 1 85 ? 13.724 0.986 -17.671 1.00 79.06 85 ASP A O 1
ATOM 680 N N . GLU A 1 86 ? 14.022 3.115 -17.041 1.00 80.94 86 GLU A N 1
ATOM 681 C CA . GLU A 1 86 ? 15.277 2.890 -16.315 1.00 80.94 86 GLU A CA 1
ATOM 682 C C . GLU A 1 86 ? 15.106 1.910 -15.145 1.00 80.94 86 GLU A C 1
ATOM 684 O O . 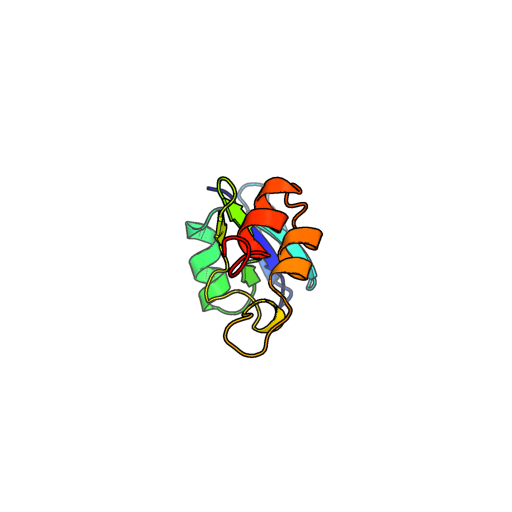GLU A 1 86 ? 15.867 0.952 -15.002 1.00 80.94 86 GLU A O 1
ATOM 689 N N . ILE A 1 87 ? 14.060 2.102 -14.339 1.00 82.19 87 ILE A N 1
ATOM 690 C CA . ILE A 1 87 ? 13.760 1.230 -13.203 1.00 82.19 87 ILE A CA 1
ATOM 691 C C . ILE A 1 87 ? 13.325 -0.140 -13.702 1.00 82.19 87 ILE A C 1
ATOM 693 O O . ILE A 1 87 ? 13.794 -1.159 -13.200 1.00 82.19 87 ILE A O 1
ATOM 697 N N . MET A 1 88 ? 12.487 -0.183 -14.739 1.00 80.88 88 MET A N 1
ATOM 698 C CA . MET A 1 88 ? 12.085 -1.449 -15.346 1.00 80.88 88 MET A CA 1
ATOM 699 C C . MET A 1 88 ? 13.303 -2.232 -15.848 1.00 80.88 88 MET A C 1
ATOM 701 O O . MET A 1 88 ? 13.414 -3.415 -15.546 1.00 80.88 88 MET A O 1
ATOM 705 N N . ARG A 1 89 ? 14.256 -1.584 -16.533 1.00 78.75 89 ARG A N 1
ATOM 706 C CA . ARG A 1 89 ? 15.517 -2.208 -16.981 1.00 78.75 89 ARG A CA 1
ATOM 707 C C . ARG A 1 89 ? 16.356 -2.731 -15.819 1.00 78.75 89 ARG A C 1
ATOM 709 O O . ARG A 1 89 ? 16.872 -3.841 -15.911 1.00 78.75 89 ARG A O 1
ATOM 716 N N . LYS A 1 90 ? 16.444 -1.972 -14.723 1.00 79.69 90 LYS A N 1
ATOM 717 C CA . LYS A 1 90 ? 17.168 -2.374 -13.508 1.00 79.69 90 LYS A CA 1
ATOM 718 C C . LYS A 1 90 ? 16.601 -3.653 -12.889 1.00 79.69 90 LYS A C 1
ATOM 720 O O . LYS A 1 90 ? 17.366 -4.498 -12.445 1.00 79.69 90 LYS A O 1
ATOM 725 N N . TYR A 1 91 ? 15.278 -3.812 -12.893 1.00 74.75 91 TYR A N 1
ATOM 726 C CA . TYR A 1 91 ? 14.613 -5.016 -12.382 1.00 74.75 91 TYR A CA 1
ATOM 727 C C . TYR A 1 91 ? 14.563 -6.171 -13.395 1.00 74.75 91 TYR A C 1
ATOM 729 O O . TYR A 1 91 ? 14.479 -7.327 -12.990 1.00 74.75 91 TYR A O 1
ATOM 737 N N . LYS A 1 92 ? 14.637 -5.889 -14.702 1.00 67.44 92 LYS A N 1
ATOM 738 C CA . LYS A 1 92 ? 14.612 -6.906 -15.768 1.00 67.44 92 LYS A CA 1
ATOM 739 C C . LYS A 1 92 ? 15.950 -7.625 -15.967 1.00 67.44 92 LYS A C 1
ATOM 741 O O . LYS A 1 92 ? 15.983 -8.631 -16.668 1.00 67.44 92 LYS A O 1
ATOM 746 N N . SER A 1 93 ? 17.040 -7.115 -15.395 1.00 48.69 93 SER A N 1
ATOM 747 C CA . SER A 1 93 ? 18.386 -7.625 -15.653 1.00 48.69 93 SER A CA 1
ATOM 748 C C . SER A 1 93 ? 19.009 -8.270 -14.415 1.00 48.69 93 SER A C 1
ATOM 750 O O . SER A 1 93 ? 19.579 -7.572 -13.579 1.00 48.69 93 SER A O 1
ATOM 752 N N . PRO A 1 94 ? 18.959 -9.606 -14.302 1.00 51.59 94 PRO A N 1
ATOM 753 C CA . PRO A 1 94 ? 19.991 -10.343 -13.587 1.00 51.59 94 PRO A CA 1
ATOM 754 C C . PRO A 1 94 ? 21.126 -10.821 -14.512 1.00 51.59 94 PRO A C 1
ATOM 756 O O . PRO A 1 94 ? 22.150 -11.256 -14.003 1.00 51.59 94 PRO A O 1
ATOM 759 N N . TYR A 1 95 ? 20.980 -10.743 -15.841 1.00 47.88 95 TYR A N 1
ATOM 760 C CA . TYR A 1 95 ? 21.971 -11.245 -16.801 1.00 47.88 95 TYR A CA 1
ATOM 761 C C . TYR A 1 95 ? 22.011 -10.370 -18.053 1.00 47.88 95 TYR A C 1
ATOM 763 O O . TYR A 1 95 ? 21.300 -10.619 -19.023 1.00 47.88 95 TYR A O 1
ATOM 771 N N . SER A 1 96 ? 22.843 -9.336 -18.035 1.00 47.84 96 SER A N 1
ATOM 772 C CA . SER A 1 96 ? 23.315 -8.713 -19.270 1.00 47.84 96 SER A CA 1
ATOM 773 C C . SER A 1 96 ? 24.690 -8.103 -19.021 1.00 47.84 96 SER A C 1
ATOM 775 O O . SER A 1 96 ? 24.873 -6.901 -19.159 1.00 47.84 96 SER A O 1
ATOM 777 N N . ASP A 1 97 ? 25.623 -8.944 -18.580 1.00 43.81 97 ASP A N 1
ATOM 778 C CA . ASP A 1 97 ? 27.053 -8.755 -18.822 1.00 43.81 97 ASP A CA 1
ATOM 779 C C . ASP A 1 97 ? 27.735 -10.128 -18.736 1.00 43.81 97 ASP A C 1
ATOM 781 O O . ASP A 1 97 ? 28.011 -10.635 -17.649 1.00 43.81 97 ASP A O 1
ATOM 785 N N . ASN A 1 98 ? 27.873 -10.786 -19.888 1.00 40.88 98 ASN A N 1
ATOM 786 C CA . ASN A 1 98 ? 28.933 -11.752 -20.162 1.00 40.88 98 ASN A CA 1
ATOM 787 C C . ASN A 1 98 ? 29.204 -11.788 -21.665 1.00 40.88 98 ASN A C 1
ATOM 789 O O . ASN A 1 98 ? 28.245 -11.556 -22.438 1.00 40.88 98 ASN A O 1
#

Secondary structure (DSSP, 8-state):
-EEEEEESS-EEEEETTEEEEE-TT-EEEEEHHHHHHHHHTTSEEEPPEEETTEEE--TTS-GGG-GGGT-S-HHHHHHHTT--HHHHHHHH-S----

pLDDT: mean 79.99, std 9.99, range [40.88, 90.31]